Protein AF-A0A1J4TNE4-F1 (afdb_monomer_lite)

Secondary structure (DSSP, 8-state):
---------HHHHHHHHHHTT--HHHHHHHHTT----HHHHHHHHHHHHHHHHHHHTS-GGGS--

Structure (mmCIF, N/CA/C/O backbone):
data_AF-A0A1J4TNE4-F1
#
_entry.id   AF-A0A1J4TNE4-F1
#
loop_
_atom_site.group_PDB
_atom_site.id
_atom_site.type_symbol
_atom_site.label_atom_id
_atom_site.label_alt_id
_atom_site.label_comp_id
_atom_site.label_asym_id
_atom_site.label_entity_id
_atom_site.label_seq_id
_atom_site.pdbx_PDB_ins_code
_atom_site.Cartn_x
_atom_site.Cartn_y
_atom_site.Cartn_z
_atom_site.occupancy
_atom_site.B_iso_or_equiv
_atom_site.auth_seq_id
_atom_site.auth_comp_id
_atom_site.auth_asym_id
_atom_site.auth_atom_id
_atom_site.pdbx_PDB_model_num
ATOM 1 N N . MET A 1 1 ? -11.395 16.991 -13.086 1.00 48.81 1 MET A N 1
ATOM 2 C CA . MET A 1 1 ? -11.151 15.532 -13.128 1.00 48.81 1 MET A CA 1
ATOM 3 C C . MET A 1 1 ? -10.796 15.063 -11.730 1.00 48.81 1 MET A C 1
ATOM 5 O O . MET A 1 1 ? -9.835 15.577 -11.170 1.00 48.81 1 MET A O 1
ATOM 9 N N . GLN A 1 2 ? -11.569 14.146 -11.147 1.00 57.50 2 GLN A N 1
ATOM 10 C CA . GLN A 1 2 ? -11.138 13.462 -9.927 1.00 57.50 2 GLN A CA 1
ATOM 11 C C . GLN A 1 2 ? -9.914 12.608 -10.279 1.00 57.50 2 GLN A C 1
ATOM 13 O O . GLN A 1 2 ? -9.957 11.826 -11.227 1.00 57.50 2 GLN A O 1
ATOM 18 N N . LYS A 1 3 ? -8.796 12.806 -9.574 1.00 67.75 3 LYS A N 1
ATOM 19 C CA . LYS A 1 3 ? -7.627 11.936 -9.728 1.00 67.75 3 LYS A CA 1
ATOM 20 C C . LYS A 1 3 ? -7.977 10.594 -9.102 1.00 67.75 3 LYS A C 1
ATOM 22 O O . LYS A 1 3 ? -8.324 10.549 -7.926 1.00 67.75 3 LYS A O 1
ATOM 27 N N . ASN A 1 4 ? -7.876 9.523 -9.881 1.00 81.56 4 ASN A 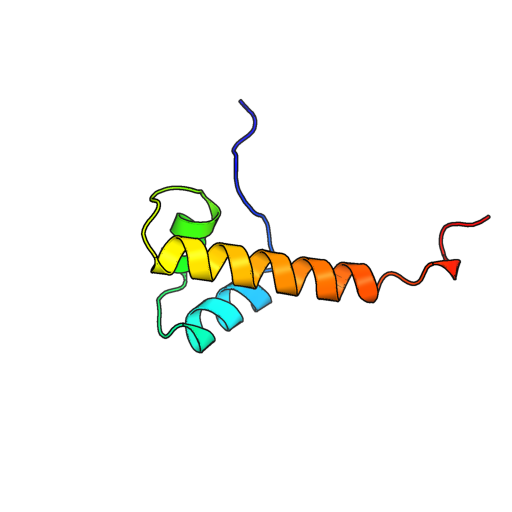N 1
ATOM 28 C CA . ASN A 1 4 ? -8.070 8.162 -9.398 1.00 81.56 4 ASN A CA 1
ATOM 29 C C . ASN A 1 4 ? -6.811 7.756 -8.608 1.00 81.56 4 ASN A C 1
ATOM 31 O O . ASN A 1 4 ? -5.949 7.067 -9.133 1.00 81.56 4 ASN A O 1
ATOM 35 N N . THR A 1 5 ? -6.632 8.308 -7.403 1.00 91.69 5 THR A N 1
ATOM 36 C CA . THR A 1 5 ? -5.464 8.086 -6.532 1.00 91.69 5 THR A CA 1
ATOM 37 C C . THR A 1 5 ? -5.917 7.544 -5.183 1.00 91.69 5 THR A C 1
ATOM 39 O O . THR A 1 5 ? -6.923 7.990 -4.628 1.00 91.69 5 THR A O 1
ATOM 42 N N . ILE A 1 6 ? -5.178 6.574 -4.649 1.00 94.00 6 ILE A N 1
ATOM 43 C CA . ILE A 1 6 ? -5.408 6.050 -3.301 1.00 94.00 6 ILE A CA 1
ATOM 44 C C . ILE A 1 6 ? -4.574 6.873 -2.320 1.00 94.00 6 ILE A C 1
ATOM 46 O O . ILE A 1 6 ? -3.343 6.798 -2.303 1.00 94.00 6 ILE A O 1
ATOM 50 N N . GLN A 1 7 ? -5.247 7.640 -1.465 1.00 94.00 7 GLN A N 1
ATOM 51 C CA . GLN A 1 7 ? -4.579 8.398 -0.414 1.00 94.00 7 GLN A CA 1
ATOM 52 C C . GLN A 1 7 ? -4.501 7.584 0.876 1.00 94.00 7 GLN A C 1
ATOM 54 O O . GLN A 1 7 ? -5.509 7.147 1.420 1.00 94.00 7 GLN A O 1
ATOM 59 N N . ILE A 1 8 ? -3.277 7.405 1.368 1.00 94.94 8 ILE A N 1
ATOM 60 C CA . ILE A 1 8 ? -2.970 6.766 2.649 1.00 94.94 8 ILE A CA 1
ATOM 61 C C . ILE A 1 8 ? -1.946 7.602 3.409 1.00 94.94 8 ILE A C 1
ATOM 63 O O . ILE A 1 8 ? -1.149 8.332 2.805 1.00 94.94 8 ILE A O 1
ATOM 67 N N . TRP A 1 9 ? -1.941 7.473 4.737 1.00 95.00 9 TRP A N 1
ATOM 68 C CA . TRP A 1 9 ? -0.984 8.183 5.579 1.00 95.00 9 TRP A CA 1
ATOM 69 C C . TRP A 1 9 ? 0.468 7.798 5.246 1.00 95.00 9 TRP A C 1
ATOM 71 O O . TRP A 1 9 ? 0.760 6.677 4.823 1.00 95.00 9 TRP A O 1
ATOM 81 N N . ALA A 1 10 ? 1.407 8.726 5.451 1.00 95.38 10 ALA A N 1
ATOM 82 C CA . ALA A 1 10 ? 2.806 8.543 5.064 1.00 95.38 10 ALA A CA 1
ATOM 83 C C . ALA A 1 10 ? 3.470 7.330 5.746 1.00 95.38 10 ALA A C 1
ATOM 85 O O . ALA A 1 10 ? 4.330 6.692 5.132 1.00 95.38 10 ALA A O 1
ATOM 86 N N . ARG A 1 11 ? 3.040 6.966 6.971 1.00 96.38 11 ARG A N 1
ATOM 87 C CA . ARG A 1 11 ? 3.521 5.755 7.669 1.00 96.38 11 ARG A CA 1
ATOM 88 C C . ARG A 1 11 ? 3.280 4.495 6.840 1.00 96.38 11 ARG A C 1
ATOM 90 O O . ARG A 1 11 ? 4.174 3.668 6.710 1.00 96.38 11 ARG A O 1
ATOM 97 N N . TYR A 1 12 ? 2.109 4.394 6.216 1.00 97.19 12 TYR A N 1
ATOM 98 C CA . TYR A 1 12 ? 1.712 3.214 5.458 1.00 97.19 12 TYR A CA 1
ATOM 99 C C . TYR A 1 12 ? 2.464 3.105 4.148 1.00 97.19 12 TYR A C 1
ATOM 101 O O . TYR A 1 12 ? 2.834 2.011 3.747 1.00 97.19 12 TYR A O 1
ATOM 109 N N . LYS A 1 13 ? 2.789 4.235 3.515 1.00 97.31 13 LYS A N 1
ATOM 110 C CA . LYS A 1 13 ? 3.640 4.225 2.320 1.00 97.31 13 LYS A CA 1
ATOM 111 C C . LYS A 1 13 ? 5.027 3.660 2.634 1.00 97.31 13 LYS A C 1
ATOM 113 O O . LYS A 1 13 ? 5.529 2.837 1.875 1.00 97.31 13 LYS A O 1
ATOM 118 N N . LYS A 1 14 ? 5.617 4.059 3.770 1.00 97.81 14 LYS A N 1
ATOM 119 C CA . LYS A 1 14 ? 6.899 3.517 4.260 1.00 97.81 14 LYS A CA 1
ATOM 120 C C . LYS A 1 14 ? 6.797 2.033 4.602 1.00 97.81 14 LYS A C 1
ATOM 122 O O . LYS A 1 14 ? 7.679 1.272 4.225 1.00 97.81 14 LYS A O 1
ATOM 127 N N . GLN A 1 15 ? 5.715 1.633 5.264 1.00 97.75 15 GLN A N 1
ATOM 128 C CA . GLN A 1 15 ? 5.459 0.237 5.599 1.00 97.75 15 GLN A CA 1
ATOM 129 C C . GLN A 1 15 ? 5.362 -0.637 4.342 1.00 97.75 15 GLN A C 1
ATOM 131 O O . GLN A 1 15 ? 6.097 -1.609 4.230 1.00 97.75 15 GLN A O 1
ATOM 136 N N . ILE A 1 16 ? 4.540 -0.253 3.362 1.00 97.88 16 ILE A N 1
ATOM 137 C CA . ILE A 1 16 ? 4.387 -0.994 2.100 1.00 97.88 16 ILE A CA 1
ATOM 138 C C . ILE A 1 16 ? 5.715 -1.062 1.338 1.00 97.88 16 ILE A C 1
ATOM 140 O O . ILE A 1 16 ? 6.065 -2.110 0.799 1.00 97.88 16 ILE A O 1
ATOM 144 N N . ALA A 1 17 ? 6.464 0.046 1.295 1.00 98.12 17 ALA A N 1
ATOM 145 C CA . ALA A 1 17 ? 7.776 0.085 0.654 1.00 98.12 17 ALA A CA 1
ATOM 146 C C . ALA A 1 17 ? 8.736 -0.940 1.278 1.00 98.12 17 ALA A C 1
ATOM 148 O O . ALA A 1 17 ? 9.422 -1.657 0.554 1.00 98.12 17 ALA A O 1
ATOM 149 N N . HIS A 1 18 ? 8.735 -1.052 2.608 1.00 98.00 18 HIS A N 1
ATOM 150 C CA . HIS A 1 18 ? 9.540 -2.036 3.322 1.00 98.00 18 HIS A CA 1
ATOM 151 C C . HIS A 1 18 ? 9.056 -3.477 3.083 1.00 98.00 18 HIS A C 1
ATOM 153 O O . HIS A 1 18 ? 9.854 -4.325 2.694 1.00 98.00 18 HIS A O 1
ATOM 159 N N . GLU A 1 19 ? 7.756 -3.743 3.243 1.00 9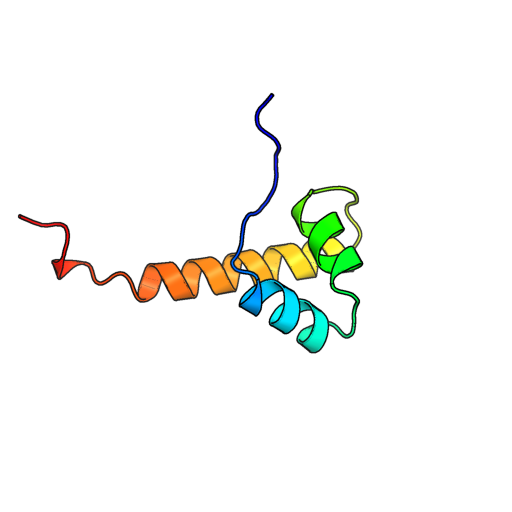7.62 19 GLU A N 1
ATOM 160 C CA . GLU A 1 19 ? 7.153 -5.078 3.079 1.00 97.62 19 GLU A CA 1
ATOM 161 C C . GLU A 1 19 ? 7.354 -5.657 1.670 1.00 97.62 19 GLU A C 1
ATOM 163 O O . GLU A 1 19 ? 7.533 -6.862 1.511 1.00 97.62 19 GLU A O 1
ATOM 168 N N . LEU A 1 20 ? 7.337 -4.805 0.641 1.00 97.25 20 LEU A N 1
ATOM 169 C CA . LEU A 1 20 ? 7.482 -5.211 -0.759 1.00 97.25 20 LEU A CA 1
ATOM 170 C C . LEU A 1 20 ? 8.890 -4.969 -1.321 1.00 97.25 20 LEU A C 1
ATOM 172 O O . LEU A 1 20 ? 9.074 -5.075 -2.534 1.00 97.25 20 LEU A O 1
ATOM 176 N N . ASN A 1 21 ? 9.863 -4.639 -0.463 1.00 97.50 21 ASN A N 1
ATOM 177 C CA . ASN A 1 21 ? 11.248 -4.327 -0.829 1.00 97.50 21 ASN A CA 1
ATOM 178 C C . ASN A 1 21 ? 11.341 -3.389 -2.050 1.00 97.50 21 ASN A C 1
ATOM 180 O O . ASN A 1 21 ? 11.935 -3.706 -3.083 1.00 97.50 21 ASN A O 1
ATOM 184 N N . THR A 1 22 ? 10.680 -2.236 -1.955 1.00 97.00 22 THR A N 1
ATOM 185 C CA . THR A 1 22 ? 10.586 -1.248 -3.032 1.00 97.00 22 THR A CA 1
ATOM 186 C C . THR A 1 22 ? 10.753 0.182 -2.513 1.00 97.00 22 THR A C 1
ATOM 188 O O . THR A 1 22 ? 10.887 0.422 -1.315 1.00 97.00 22 THR A O 1
ATOM 191 N N . SER A 1 23 ? 10.773 1.164 -3.416 1.00 97.81 23 SER A N 1
ATOM 192 C CA . SER A 1 23 ? 10.968 2.572 -3.059 1.00 97.81 23 SER A CA 1
ATOM 193 C C . SER A 1 23 ? 9.651 3.282 -2.733 1.00 97.81 23 SER A C 1
ATOM 195 O O . SER A 1 23 ? 8.589 2.944 -3.261 1.00 97.81 23 SER A O 1
ATOM 197 N N . LEU A 1 24 ? 9.722 4.347 -1.927 1.00 97.38 24 LEU A N 1
ATOM 198 C CA . LEU A 1 24 ? 8.575 5.229 -1.674 1.00 97.38 24 LEU A CA 1
ATOM 199 C C . LEU A 1 24 ? 8.001 5.832 -2.962 1.00 97.38 24 LEU A C 1
ATOM 201 O O . LEU A 1 24 ? 6.785 5.972 -3.080 1.00 97.38 24 LEU A O 1
ATOM 205 N N . THR A 1 25 ? 8.860 6.153 -3.931 1.00 97.06 25 THR A N 1
ATOM 206 C CA . THR A 1 25 ? 8.452 6.664 -5.244 1.00 97.06 25 THR A CA 1
ATOM 207 C C . THR A 1 25 ? 7.627 5.626 -5.997 1.00 97.06 25 THR A C 1
ATOM 209 O O . THR A 1 25 ? 6.563 5.9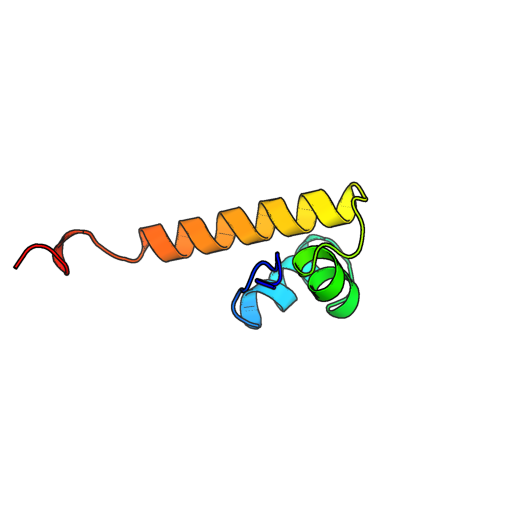48 -6.516 1.00 97.06 25 THR A O 1
ATOM 212 N N . THR A 1 26 ? 8.058 4.361 -5.989 1.00 97.12 26 THR A N 1
ATOM 213 C CA . THR A 1 26 ? 7.322 3.249 -6.608 1.00 97.12 26 THR A CA 1
ATOM 214 C C . THR A 1 26 ? 5.960 3.048 -5.951 1.00 97.12 26 THR A C 1
ATOM 216 O O . THR A 1 26 ? 4.963 2.863 -6.653 1.00 97.12 26 THR A O 1
ATOM 219 N N . VAL A 1 27 ? 5.891 3.144 -4.619 1.00 97.56 27 VAL A N 1
ATOM 220 C CA . VAL A 1 27 ? 4.618 3.108 -3.886 1.00 97.56 27 VAL A CA 1
ATOM 221 C C . VAL A 1 27 ? 3.718 4.264 -4.311 1.00 97.56 27 VAL A C 1
ATOM 223 O O . VAL A 1 27 ? 2.576 4.025 -4.690 1.00 97.56 27 VAL A O 1
ATOM 226 N N . GLN A 1 28 ? 4.227 5.499 -4.326 1.00 96.81 28 GLN A N 1
ATOM 227 C CA . GLN A 1 28 ? 3.455 6.679 -4.721 1.00 96.81 28 GLN A CA 1
ATOM 228 C C . GLN A 1 28 ? 2.906 6.556 -6.149 1.00 96.81 28 GLN A C 1
ATOM 230 O O . GLN A 1 28 ? 1.704 6.694 -6.353 1.00 96.81 28 GLN A O 1
ATOM 235 N N . MET A 1 29 ? 3.752 6.199 -7.118 1.00 96.31 29 MET A N 1
ATOM 236 C CA . MET A 1 29 ? 3.339 6.003 -8.512 1.00 96.31 29 MET A CA 1
ATOM 237 C C . MET A 1 29 ? 2.278 4.906 -8.656 1.00 96.31 29 MET A C 1
ATOM 239 O O . MET A 1 29 ? 1.344 5.033 -9.447 1.00 96.31 29 MET A O 1
ATOM 243 N N . SER A 1 30 ? 2.398 3.832 -7.873 1.00 97.06 30 SER A N 1
ATOM 244 C CA . SER A 1 30 ? 1.422 2.741 -7.878 1.00 97.06 30 SER A CA 1
ATOM 245 C C . SER A 1 30 ? 0.068 3.191 -7.329 1.00 97.06 30 SER A C 1
ATOM 247 O O . SER A 1 30 ? -0.963 2.844 -7.911 1.00 97.06 30 SER A O 1
ATOM 249 N N . LEU A 1 31 ? 0.060 3.987 -6.254 1.00 96.31 31 LEU A N 1
ATOM 250 C CA . LEU A 1 31 ? -1.151 4.575 -5.666 1.00 96.31 31 LEU A CA 1
ATOM 251 C C . LEU A 1 31 ? -1.811 5.610 -6.587 1.00 96.31 31 LEU A C 1
ATOM 253 O O . LEU A 1 31 ? -3.033 5.728 -6.573 1.00 96.31 31 LEU A O 1
ATOM 257 N N . ASP A 1 32 ? -1.022 6.294 -7.417 1.00 95.94 32 ASP A N 1
ATOM 258 C CA . ASP A 1 32 ? -1.486 7.248 -8.433 1.00 95.94 32 ASP A CA 1
ATOM 259 C C . ASP A 1 32 ? -1.923 6.584 -9.751 1.00 95.94 32 ASP A C 1
ATOM 261 O O . ASP A 1 32 ? -2.184 7.272 -10.736 1.00 95.94 32 ASP A O 1
ATOM 265 N N . TYR A 1 33 ? -1.999 5.250 -9.789 1.00 95.00 33 TYR A N 1
ATOM 266 C CA . TYR A 1 33 ? -2.383 4.481 -10.978 1.00 95.00 33 TYR A CA 1
ATOM 267 C C . TYR A 1 33 ? -1.507 4.727 -12.218 1.00 95.00 33 TYR A C 1
ATOM 269 O O . TYR A 1 33 ? -1.959 4.560 -13.347 1.00 95.00 33 TYR A O 1
ATOM 277 N N . TYR A 1 34 ? -0.225 5.053 -12.019 1.00 94.19 34 TYR A N 1
ATOM 278 C CA . TYR A 1 34 ? 0.702 5.319 -13.123 1.00 94.19 34 TYR A CA 1
ATOM 279 C C . TYR A 1 34 ? 0.917 4.106 -14.050 1.00 94.19 34 TYR A C 1
ATOM 281 O O . TYR A 1 34 ? 1.093 4.262 -15.254 1.00 94.19 34 TYR A O 1
ATOM 289 N N . ASN A 1 35 ? 0.914 2.885 -13.504 1.00 89.06 35 ASN A N 1
ATOM 290 C CA . ASN A 1 35 ? 1.035 1.635 -14.265 1.00 89.06 35 ASN A CA 1
ATOM 291 C C . ASN A 1 35 ? 0.207 0.505 -13.623 1.00 89.06 35 ASN A C 1
ATOM 293 O O . ASN A 1 35 ? -0.347 0.687 -12.547 1.00 89.06 35 ASN A O 1
ATOM 297 N N . ASN A 1 36 ? 0.122 -0.667 -14.258 1.00 94.62 36 ASN A N 1
ATOM 298 C CA . ASN A 1 36 ? -0.625 -1.832 -13.750 1.00 94.62 36 ASN A CA 1
ATOM 299 C C . ASN A 1 36 ? 0.247 -3.092 -13.663 1.00 94.62 36 ASN A C 1
ATOM 301 O O . ASN A 1 36 ? -0.198 -4.182 -14.002 1.00 94.62 36 ASN A O 1
ATOM 305 N N . SER A 1 37 ? 1.504 -2.948 -13.242 1.00 96.44 37 SER A N 1
ATOM 306 C CA . SER A 1 37 ? 2.352 -4.115 -12.986 1.00 96.44 37 SER A CA 1
ATOM 307 C C . SER A 1 37 ? 1.836 -4.923 -11.791 1.00 96.44 37 SER A C 1
ATOM 309 O O . SER A 1 37 ? 1.144 -4.388 -10.920 1.00 96.44 37 SER A O 1
ATOM 311 N N . ASP A 1 38 ? 2.244 -6.187 -11.689 1.00 97.56 38 ASP A N 1
ATOM 312 C CA . ASP A 1 38 ? 1.900 -7.039 -10.543 1.00 97.56 38 ASP A CA 1
ATOM 313 C C . ASP A 1 38 ? 2.314 -6.407 -9.208 1.00 97.56 38 ASP A C 1
ATOM 315 O O . ASP A 1 38 ? 1.590 -6.493 -8.215 1.00 97.56 38 ASP A O 1
ATOM 319 N N . LEU A 1 39 ? 3.459 -5.716 -9.182 1.00 96.94 39 LEU A N 1
ATOM 320 C CA . LEU A 1 39 ? 3.912 -4.976 -8.006 1.00 96.94 39 LEU A CA 1
ATOM 321 C C . LEU A 1 39 ? 2.958 -3.824 -7.663 1.00 96.94 39 LEU A C 1
ATOM 323 O O . LEU A 1 39 ? 2.601 -3.658 -6.499 1.00 96.94 39 LEU A O 1
ATOM 327 N N . ALA A 1 40 ? 2.510 -3.054 -8.657 1.00 97.12 40 ALA A N 1
ATOM 328 C CA . ALA A 1 40 ? 1.569 -1.961 -8.434 1.00 97.12 40 ALA A CA 1
ATOM 329 C C . ALA A 1 40 ? 0.215 -2.471 -7.922 1.00 97.12 40 ALA A C 1
ATOM 331 O O . ALA A 1 40 ? -0.363 -1.875 -7.011 1.00 97.12 40 ALA A O 1
ATOM 332 N N . ILE A 1 41 ? -0.261 -3.605 -8.444 1.00 97.50 41 ILE A N 1
ATOM 333 C CA . ILE A 1 41 ? -1.477 -4.269 -7.958 1.00 97.50 41 ILE A CA 1
ATOM 334 C C . ILE A 1 41 ? -1.303 -4.690 -6.492 1.00 97.50 41 ILE A C 1
ATOM 336 O O . ILE A 1 41 ? -2.154 -4.355 -5.666 1.00 97.50 41 ILE A O 1
ATOM 340 N N . LYS A 1 42 ? -0.181 -5.334 -6.139 1.00 98.00 42 LYS A N 1
ATOM 341 C CA . LYS A 1 42 ? 0.133 -5.724 -4.751 1.00 98.00 42 LYS A CA 1
ATOM 342 C C . LYS A 1 42 ? 0.186 -4.523 -3.805 1.00 98.00 42 LYS A C 1
ATOM 344 O O . LYS A 1 42 ? -0.395 -4.572 -2.723 1.00 98.00 42 LYS A O 1
ATOM 349 N N . ILE A 1 43 ? 0.811 -3.420 -4.226 1.00 98.06 43 ILE A N 1
ATOM 350 C CA . ILE A 1 43 ? 0.862 -2.168 -3.452 1.00 98.06 43 ILE A CA 1
ATOM 351 C C . ILE A 1 43 ? -0.553 -1.656 -3.156 1.00 98.06 43 ILE A C 1
ATOM 353 O O . ILE A 1 43 ? -0.858 -1.314 -2.013 1.00 98.06 43 ILE A O 1
ATOM 357 N N . ARG A 1 44 ? -1.439 -1.630 -4.158 1.00 97.62 44 ARG A N 1
ATOM 358 C CA . ARG A 1 44 ? -2.828 -1.168 -3.982 1.00 97.62 44 ARG A CA 1
ATOM 359 C C . ARG A 1 44 ? -3.639 -2.092 -3.085 1.00 97.62 44 ARG A C 1
ATOM 361 O O . ARG A 1 44 ? -4.397 -1.607 -2.252 1.00 97.62 44 ARG A O 1
ATOM 368 N N . GLN A 1 45 ? -3.476 -3.405 -3.234 1.00 97.69 45 GLN A N 1
ATOM 369 C CA . GLN A 1 45 ? -4.131 -4.389 -2.371 1.00 97.69 45 GLN A CA 1
ATOM 370 C C . GLN A 1 45 ? -3.715 -4.200 -0.911 1.00 97.69 45 GLN A C 1
ATOM 372 O O . GLN A 1 45 ? -4.574 -4.151 -0.032 1.00 97.69 45 GLN A O 1
ATOM 377 N N . ARG A 1 46 ? -2.417 -4.000 -0.657 1.00 97.75 46 ARG A N 1
ATOM 378 C CA . ARG A 1 46 ? -1.920 -3.750 0.697 1.00 97.75 46 ARG A CA 1
ATOM 379 C C . ARG A 1 46 ? -2.411 -2.418 1.259 1.00 97.75 46 ARG A C 1
ATOM 381 O O . ARG A 1 46 ? -2.849 -2.365 2.403 1.00 97.75 46 ARG A O 1
ATOM 388 N N . ALA A 1 47 ? -2.418 -1.360 0.448 1.00 97.44 47 ALA A N 1
ATOM 389 C CA . ALA A 1 47 ? -2.980 -0.068 0.840 1.00 97.44 47 ALA A CA 1
ATOM 390 C C . ALA A 1 47 ? -4.473 -0.168 1.196 1.00 97.44 47 ALA A C 1
ATOM 392 O O . ALA A 1 47 ? -4.900 0.411 2.192 1.00 97.44 47 ALA A O 1
ATOM 393 N N . LYS A 1 48 ? -5.254 -0.941 0.427 1.00 96.62 48 LYS A N 1
ATOM 394 C CA . LYS A 1 48 ? -6.664 -1.224 0.727 1.00 96.62 48 LYS A CA 1
ATOM 395 C C . LYS A 1 48 ? -6.820 -1.910 2.084 1.00 96.62 48 LYS A C 1
ATOM 397 O O . LYS A 1 48 ? -7.681 -1.509 2.856 1.00 96.62 48 LYS A O 1
ATOM 402 N N . GLN A 1 49 ? -5.999 -2.917 2.377 1.00 96.81 49 GLN A N 1
ATOM 403 C CA . GLN A 1 49 ? -6.060 -3.630 3.652 1.00 96.81 49 GLN A CA 1
ATOM 404 C C . GLN A 1 49 ? -5.789 -2.698 4.840 1.00 96.81 49 GLN A C 1
ATOM 406 O O . GLN A 1 49 ? -6.582 -2.664 5.770 1.00 96.81 49 GLN A O 1
ATOM 411 N N . LEU A 1 50 ? -4.735 -1.879 4.772 1.00 95.75 50 LEU A N 1
ATOM 412 C CA . LEU A 1 50 ? -4.390 -0.934 5.843 1.00 95.75 50 LEU A CA 1
ATOM 413 C C . LEU A 1 50 ? -5.488 0.113 6.082 1.00 95.75 50 LEU A C 1
ATOM 415 O O . LEU A 1 50 ? -5.709 0.529 7.214 1.00 95.75 50 LEU A O 1
ATOM 419 N N . LEU A 1 51 ? -6.184 0.543 5.025 1.00 94.94 51 LEU A N 1
ATOM 420 C CA . LEU A 1 51 ? -7.339 1.432 5.160 1.00 94.94 51 LEU A CA 1
ATOM 421 C C . LEU A 1 51 ? -8.514 0.741 5.853 1.00 94.94 51 LEU A C 1
ATOM 423 O O . LEU A 1 51 ? -9.156 1.362 6.691 1.00 94.94 51 LEU A O 1
ATOM 427 N N . LEU A 1 52 ? -8.788 -0.524 5.528 1.00 93.81 52 LEU A N 1
ATOM 428 C CA . LEU A 1 52 ? -9.836 -1.296 6.199 1.00 93.81 52 LEU A CA 1
ATOM 429 C C . LEU A 1 52 ? -9.508 -1.517 7.679 1.00 93.81 52 LEU A C 1
ATOM 431 O O . LEU A 1 52 ? -10.376 -1.308 8.513 1.00 93.81 52 LEU A O 1
ATOM 435 N N . GLU A 1 53 ? -8.253 -1.824 8.009 1.00 92.44 53 GLU A N 1
ATOM 436 C CA . GLU A 1 53 ? -7.788 -1.929 9.400 1.00 92.44 53 GLU A CA 1
ATOM 437 C C . GLU A 1 53 ? -7.968 -0.608 10.172 1.00 92.44 53 GLU A C 1
ATOM 439 O O . GLU A 1 53 ? -8.260 -0.617 11.365 1.00 92.44 53 GLU A O 1
ATOM 444 N N . GLU A 1 54 ? -7.802 0.549 9.520 1.00 90.06 54 GLU A N 1
ATOM 445 C CA . GLU A 1 54 ? -8.102 1.844 10.146 1.00 90.06 54 GLU A CA 1
ATOM 446 C C . GLU A 1 54 ? -9.604 2.083 10.296 1.00 90.06 54 GLU A C 1
ATOM 448 O O . GLU A 1 54 ? -10.023 2.616 11.318 1.00 90.06 54 GLU A O 1
ATOM 453 N N . VAL A 1 55 ? -10.414 1.664 9.322 1.00 90.56 55 VAL A N 1
ATOM 454 C CA . VAL A 1 55 ? -11.879 1.729 9.421 1.00 90.56 55 VAL A CA 1
ATOM 455 C C . VAL A 1 55 ? -12.389 0.848 10.561 1.00 90.56 55 VAL A C 1
ATOM 457 O O . VAL A 1 55 ? -13.273 1.271 11.291 1.00 90.56 55 VAL A O 1
ATOM 460 N N . GLU A 1 56 ? -11.812 -0.333 10.776 1.00 89.69 56 GLU A N 1
ATOM 461 C CA . G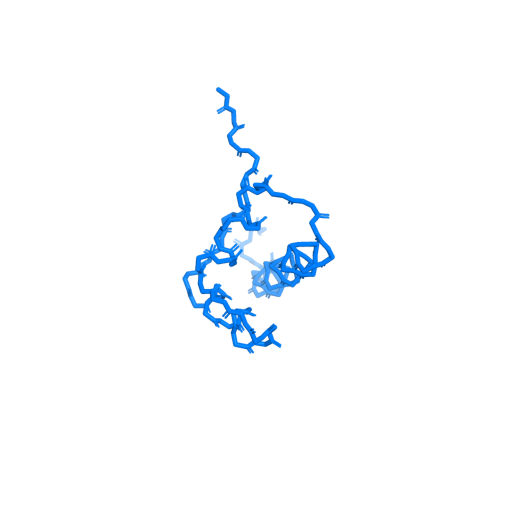LU A 1 56 ? -12.185 -1.227 11.882 1.00 89.69 56 GLU A CA 1
ATOM 462 C C . GLU A 1 56 ? -11.914 -0.621 13.266 1.00 89.69 56 GLU A C 1
ATOM 464 O O . GLU A 1 56 ? -12.611 -0.943 14.225 1.00 89.69 56 GLU A O 1
ATOM 469 N N . LYS A 1 57 ? -10.939 0.289 13.383 1.00 88.06 57 LYS A N 1
ATOM 470 C CA . LYS A 1 57 ? -10.684 1.035 14.629 1.00 88.06 57 LYS A CA 1
ATOM 471 C C . LYS A 1 57 ? -11.726 2.116 14.897 1.00 88.06 57 LYS A C 1
ATOM 473 O O . LYS A 1 57 ? -11.813 2.610 16.020 1.00 88.06 57 LYS A O 1
ATOM 478 N N . ILE A 1 58 ? -12.472 2.523 13.873 1.00 83.94 58 ILE A N 1
ATOM 47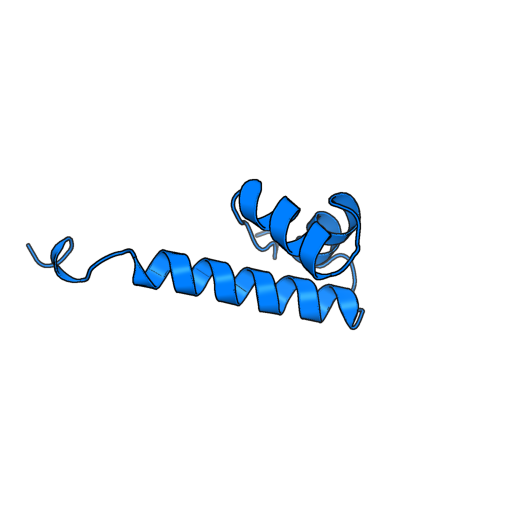9 C CA . ILE A 1 58 ? -13.569 3.474 14.005 1.00 83.94 58 ILE A CA 1
ATOM 480 C C . ILE A 1 58 ? -14.760 2.691 14.565 1.00 83.94 58 ILE A C 1
ATOM 482 O O . ILE A 1 58 ? -15.543 2.087 13.838 1.00 83.94 58 ILE A O 1
ATOM 486 N N . ASP A 1 59 ? -14.837 2.654 15.892 1.00 72.06 59 ASP A N 1
ATOM 487 C CA . ASP A 1 59 ? -15.842 1.898 16.632 1.00 72.06 59 ASP A CA 1
ATOM 488 C C . ASP A 1 59 ? -17.268 2.403 16.327 1.00 72.06 59 ASP A C 1
ATOM 490 O O . ASP A 1 59 ? -17.509 3.614 16.243 1.00 72.06 59 ASP A O 1
ATOM 494 N N . LYS A 1 60 ? -18.232 1.481 16.181 1.00 58.31 60 LYS A N 1
ATOM 495 C CA . LYS A 1 60 ? -19.629 1.790 15.790 1.00 58.31 60 LYS A CA 1
ATOM 496 C C . LYS A 1 60 ? -20.359 2.708 16.780 1.00 58.31 60 LYS A C 1
ATOM 498 O O . LYS A 1 60 ? -21.296 3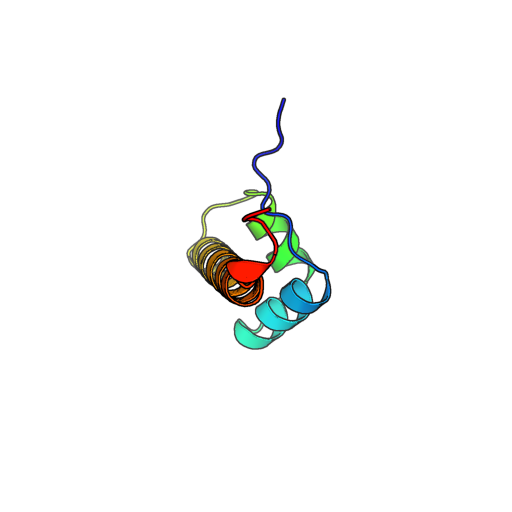.394 16.396 1.00 58.31 60 LYS A O 1
ATOM 503 N N . ASN A 1 61 ? -19.908 2.763 18.030 1.00 54.94 61 ASN A N 1
ATOM 504 C CA . ASN A 1 61 ? -20.591 3.469 19.118 1.00 54.94 61 ASN A CA 1
ATOM 505 C C . ASN A 1 61 ? -20.445 5.005 19.090 1.00 54.94 61 ASN A C 1
ATOM 507 O O . ASN A 1 61 ? -21.021 5.673 19.940 1.00 54.94 61 ASN A O 1
ATOM 511 N N . ASN A 1 62 ? -19.683 5.575 18.147 1.00 57.19 62 ASN A N 1
ATOM 512 C CA . ASN A 1 62 ? -19.431 7.023 18.076 1.00 57.19 62 ASN A CA 1
ATOM 513 C C . ASN A 1 62 ? -20.283 7.770 17.033 1.00 57.19 62 ASN A C 1
ATOM 515 O O . ASN A 1 62 ? -20.084 8.970 16.849 1.00 57.19 62 ASN A O 1
ATOM 519 N N . PHE A 1 63 ? -21.197 7.084 16.336 1.00 61.22 63 PHE A N 1
ATOM 520 C CA . PHE A 1 63 ? -22.015 7.689 15.272 1.00 61.22 63 PHE A CA 1
ATOM 521 C C . PHE A 1 63 ? -23.526 7.449 15.418 1.00 61.22 63 PHE A C 1
ATOM 523 O O . PHE A 1 63 ? -24.285 7.980 14.612 1.00 61.22 63 PHE A O 1
ATOM 530 N N . ASP A 1 64 ? -23.961 6.716 16.449 1.00 55.59 64 ASP A N 1
ATOM 531 C CA . ASP A 1 64 ? -25.376 6.506 16.788 1.00 55.59 64 ASP A CA 1
ATOM 532 C C . ASP A 1 64 ? -25.799 7.419 17.963 1.00 55.59 64 ASP A C 1
ATOM 534 O O . ASP A 1 64 ? -26.112 6.949 19.059 1.00 55.59 64 ASP A O 1
ATOM 538 N N . THR A 1 65 ? -25.795 8.738 17.741 1.00 50.78 65 THR A N 1
ATOM 539 C CA . THR A 1 65 ? -26.484 9.738 18.590 1.00 50.78 65 THR A CA 1
ATOM 540 C C . THR A 1 65 ? -27.220 10.748 17.737 1.00 50.78 65 THR A C 1
ATOM 542 O O . THR A 1 65 ? -26.573 11.273 16.802 1.00 50.78 65 THR A O 1
#

Sequence (65 aa):
MQKNTIQIWARYKKQIAHELNTSLTTVQMSLDYYNNSDLAIKIRQRAKQLLLEEVEKIDKNNFDT

pLDDT: mean 89.65, std 13.95, range [48.81, 98.12]

Radius of gyration: 13.71 Å; chains: 1; bounding box: 38×23×33 Å

Foldseek 3Di:
DPQQFQDDDPVQLVVLCVVLVHDSVLLRCLRSPVDDDPSSVVSVVSSVVVVVVVVVVVDPVPPPD